Protein AF-E8RPP2-F1 (afdb_monomer_lite)

Foldseek 3Di:
DDDPLPQDDWDPVLLVLLLVLLVQLLCCLVVVDVPLVVNLVSLVVSPPTHAQDGPDCPGLNNQLSVLSNCLSPDPCNNVSSVVSNVSSVVSNVSSVVVVVVVVVVVVVD

Sequence (109 aa):
MSRDHQFHEPTTYEAGQWRELAQLARACATGERKSWRELQRAAIGVGRCRVFGINDRGNVCNLLIQCALDAAQSVAPSRYFDELHRLADEVLKRCEAWAEVRQAQVSRG

Radius of gyration: 14.71 Å; chains: 1; bounding box: 40×20×47 Å

Organism: Asticcacaulis excentricus (strain ATCC 15261 / DSM 4724 / KCTC 12464 / NCIMB 9791 / VKM B-1370 / CB 48) (NCBI:txid573065)

pLDDT: mean 88.93, std 13.8, range [34.66, 98.44]

Structure (mmCIF, N/CA/C/O backbone):
data_AF-E8RPP2-F1
#
_entry.id   AF-E8RPP2-F1
#
loop_
_atom_site.group_PDB
_atom_site.id
_atom_site.type_symbol
_atom_site.label_atom_id
_atom_site.label_alt_id
_atom_site.label_comp_id
_atom_site.label_asym_id
_atom_site.label_entity_id
_atom_site.label_seq_id
_atom_site.pdbx_PDB_ins_code
_atom_site.Cartn_x
_atom_site.Cartn_y
_atom_site.Cartn_z
_atom_site.occupancy
_atom_site.B_iso_or_equiv
_atom_site.auth_seq_id
_atom_site.auth_comp_id
_atom_site.auth_asym_id
_atom_site.auth_atom_id
_atom_site.pdbx_PDB_model_num
ATOM 1 N N . MET A 1 1 ? -8.543 4.680 -32.354 1.00 34.66 1 MET A N 1
ATOM 2 C CA . MET A 1 1 ? -7.738 5.769 -31.761 1.00 34.66 1 MET A CA 1
ATOM 3 C C . MET A 1 1 ? -7.130 5.242 -30.471 1.00 34.66 1 MET A C 1
ATOM 5 O O . MET A 1 1 ? -7.812 5.218 -29.454 1.00 34.66 1 MET A O 1
ATOM 9 N N . SER A 1 2 ? -5.906 4.716 -30.536 1.00 41.28 2 SER A N 1
ATOM 10 C CA . SER A 1 2 ? -5.191 4.211 -29.360 1.00 41.28 2 SER A CA 1
ATOM 11 C C . SER A 1 2 ? -4.702 5.409 -28.557 1.00 41.28 2 SER A C 1
ATOM 13 O O . SER A 1 2 ? -3.822 6.129 -29.011 1.00 41.28 2 SER A O 1
ATOM 15 N N . ARG A 1 3 ? -5.322 5.681 -27.405 1.00 46.19 3 ARG A N 1
ATOM 16 C CA . ARG A 1 3 ? -4.716 6.583 -26.425 1.00 46.19 3 ARG A CA 1
ATOM 17 C C . ARG A 1 3 ? -3.534 5.828 -25.843 1.00 46.19 3 ARG A C 1
ATOM 19 O O . ARG A 1 3 ? -3.736 4.810 -25.183 1.00 46.19 3 ARG A O 1
ATOM 26 N N . ASP A 1 4 ? -2.335 6.302 -26.149 1.00 45.56 4 ASP A N 1
ATOM 27 C CA . ASP A 1 4 ? -1.096 5.893 -25.510 1.00 45.56 4 ASP A CA 1
ATOM 28 C C . ASP A 1 4 ? -1.267 5.996 -23.990 1.00 45.56 4 ASP A C 1
ATOM 30 O O . ASP A 1 4 ? -1.135 7.066 -23.394 1.00 45.56 4 ASP A O 1
ATOM 34 N N . HIS A 1 5 ? -1.600 4.877 -23.346 1.00 48.50 5 HIS A N 1
ATOM 35 C CA . HIS A 1 5 ? -1.384 4.719 -21.918 1.00 48.50 5 HIS A CA 1
ATOM 36 C C . HIS A 1 5 ? 0.131 4.661 -21.754 1.00 48.50 5 HIS A C 1
ATOM 38 O O . HIS A 1 5 ? 0.719 3.585 -21.821 1.00 48.50 5 HIS A O 1
ATOM 44 N N . GLN A 1 6 ? 0.780 5.823 -21.650 1.00 50.59 6 GLN A N 1
ATOM 45 C CA . GLN A 1 6 ? 2.210 5.872 -21.389 1.00 50.59 6 GLN A CA 1
ATOM 46 C C . GLN A 1 6 ? 2.466 5.206 -20.036 1.00 50.59 6 GLN A C 1
ATOM 48 O O . GLN A 1 6 ? 2.199 5.771 -18.975 1.00 50.59 6 GLN A O 1
ATOM 53 N N . PHE A 1 7 ? 2.953 3.970 -20.105 1.00 60.97 7 PHE A N 1
ATOM 54 C CA . PHE A 1 7 ? 3.523 3.247 -18.986 1.00 60.97 7 PHE A CA 1
ATOM 55 C C . PHE A 1 7 ? 4.803 3.964 -18.581 1.00 60.97 7 PHE A C 1
ATOM 57 O O . PHE A 1 7 ? 5.857 3.766 -19.180 1.00 60.97 7 PHE A O 1
ATOM 64 N N . HIS A 1 8 ? 4.710 4.804 -17.560 1.00 70.25 8 HIS A N 1
ATOM 65 C CA . HIS A 1 8 ? 5.897 5.278 -16.872 1.00 70.25 8 HIS A CA 1
ATOM 66 C C . HIS A 1 8 ? 6.062 4.429 -15.627 1.00 70.25 8 HIS A C 1
ATOM 68 O O . HIS A 1 8 ? 5.316 4.586 -14.662 1.00 70.25 8 HIS A O 1
ATOM 74 N N . GLU A 1 9 ? 7.027 3.514 -15.659 1.00 83.62 9 GLU A N 1
ATOM 75 C CA . GLU A 1 9 ? 7.381 2.744 -14.472 1.00 83.62 9 GLU A CA 1
ATOM 76 C C . GLU A 1 9 ? 7.863 3.669 -13.345 1.00 83.62 9 GLU A C 1
ATOM 78 O O . GLU A 1 9 ? 8.446 4.727 -13.630 1.00 83.62 9 GLU A O 1
ATOM 83 N N . PRO A 1 10 ? 7.670 3.282 -12.073 1.00 91.88 10 PRO A N 1
ATOM 84 C CA . PRO A 1 10 ? 8.221 4.015 -10.941 1.00 91.88 10 PRO A CA 1
ATOM 85 C C . PRO A 1 10 ? 9.742 4.194 -11.042 1.00 91.88 10 PRO A C 1
ATOM 87 O O . PRO A 1 10 ? 10.467 3.324 -11.524 1.00 91.88 10 PRO A O 1
ATOM 90 N N . THR A 1 11 ? 10.256 5.328 -10.564 1.00 92.44 11 THR A N 1
ATOM 91 C CA . THR A 1 11 ? 11.677 5.453 -10.198 1.00 92.44 11 THR A CA 1
ATOM 92 C C . THR A 1 11 ? 11.994 4.663 -8.937 1.00 92.44 11 THR A C 1
ATOM 94 O O . THR A 1 11 ? 11.100 4.305 -8.176 1.00 92.44 11 THR A O 1
ATOM 97 N N . THR A 1 12 ? 13.286 4.494 -8.643 1.00 92.88 12 THR A N 1
ATOM 98 C CA . THR A 1 12 ? 13.760 3.955 -7.360 1.00 92.88 12 THR A CA 1
ATOM 99 C C . THR A 1 12 ? 13.182 4.706 -6.162 1.00 92.88 12 THR A C 1
ATOM 101 O O . THR A 1 12 ? 12.784 4.076 -5.187 1.00 92.88 12 THR A O 1
ATOM 104 N N . TYR A 1 13 ? 13.099 6.039 -6.240 1.00 93.75 13 TYR A N 1
ATOM 105 C CA . TYR A 1 13 ? 12.501 6.849 -5.179 1.00 93.75 13 TYR A CA 1
ATOM 106 C C . TYR A 1 13 ? 11.014 6.519 -4.999 1.00 93.75 13 TYR A C 1
ATOM 108 O O . TYR A 1 13 ? 10.584 6.192 -3.899 1.00 93.75 13 TYR A O 1
ATOM 116 N N . GLU A 1 14 ? 10.236 6.526 -6.084 1.00 95.88 14 GLU A N 1
ATOM 117 C CA . GLU A 1 14 ? 8.801 6.215 -6.030 1.00 95.88 14 GLU A CA 1
ATOM 118 C C . GLU A 1 14 ? 8.532 4.774 -5.575 1.00 95.88 14 GLU A C 1
ATOM 120 O O . GLU A 1 14 ? 7.634 4.551 -4.769 1.00 95.88 14 GLU A O 1
ATOM 125 N N . ALA A 1 15 ? 9.329 3.800 -6.024 1.00 95.19 15 ALA A N 1
ATOM 126 C CA . ALA A 1 15 ? 9.242 2.416 -5.559 1.00 95.19 15 ALA A CA 1
ATOM 127 C C . ALA A 1 15 ? 9.539 2.296 -4.052 1.00 95.19 15 ALA A C 1
ATOM 129 O O . ALA A 1 15 ? 8.877 1.531 -3.350 1.00 95.19 15 ALA A O 1
ATOM 130 N N . GLY A 1 16 ? 10.483 3.092 -3.536 1.00 96.50 16 GLY A N 1
ATOM 131 C CA . GLY A 1 16 ? 10.742 3.220 -2.101 1.00 96.50 16 GLY A CA 1
ATOM 132 C C . GLY A 1 16 ? 9.528 3.747 -1.331 1.00 96.50 16 GLY A C 1
ATOM 133 O O . GLY A 1 16 ? 9.122 3.135 -0.345 1.00 96.50 16 GLY A O 1
ATOM 134 N N . GLN A 1 17 ? 8.890 4.810 -1.830 1.00 97.44 17 GLN A N 1
ATOM 135 C CA . GLN A 1 17 ? 7.676 5.372 -1.221 1.00 97.44 17 GLN A CA 1
ATOM 136 C C . GLN A 1 17 ? 6.510 4.364 -1.226 1.00 97.44 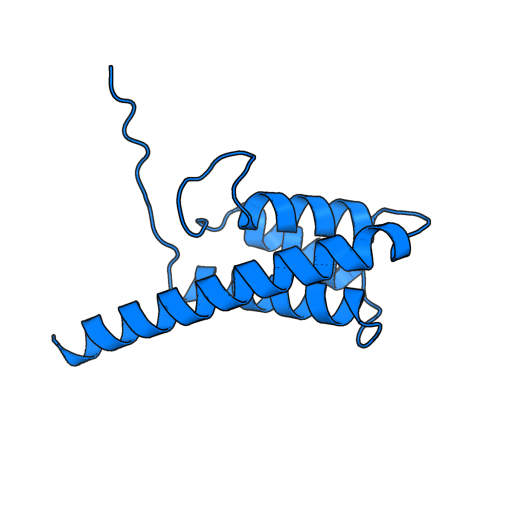17 GLN A C 1
ATOM 138 O O . GLN A 1 17 ? 5.785 4.244 -0.236 1.00 97.44 17 GLN A O 1
ATOM 143 N N . TRP A 1 18 ? 6.344 3.591 -2.306 1.00 97.75 18 TRP A N 1
ATOM 144 C CA . TRP A 1 18 ? 5.341 2.520 -2.367 1.00 97.75 18 TRP A CA 1
ATOM 145 C C . TRP A 1 18 ? 5.606 1.402 -1.367 1.00 97.75 18 TRP A C 1
ATOM 147 O O . TRP A 1 18 ? 4.676 0.933 -0.708 1.00 97.75 18 TRP A O 1
ATOM 157 N N . ARG A 1 19 ? 6.870 0.989 -1.229 1.00 97.81 19 ARG A N 1
ATOM 158 C CA . ARG A 1 19 ? 7.274 -0.009 -0.238 1.00 97.81 19 ARG A CA 1
ATOM 159 C C . ARG A 1 19 ? 6.981 0.473 1.182 1.00 97.81 19 ARG A C 1
ATOM 161 O O . ARG A 1 19 ? 6.434 -0.299 1.964 1.00 97.81 19 ARG A O 1
ATOM 168 N N . GLU A 1 20 ? 7.298 1.727 1.499 1.00 96.88 20 GLU A N 1
ATOM 169 C CA . GLU A 1 20 ? 7.019 2.317 2.813 1.00 96.88 20 GLU A CA 1
ATOM 170 C C . GLU A 1 20 ? 5.518 2.312 3.127 1.00 96.88 20 GLU A C 1
ATOM 172 O O . GLU A 1 20 ? 5.113 1.818 4.182 1.00 96.88 20 GLU A O 1
ATOM 177 N N . LEU A 1 21 ? 4.677 2.785 2.197 1.00 97.75 21 LEU A N 1
ATOM 178 C CA . LEU A 1 21 ? 3.225 2.750 2.378 1.00 97.75 21 LEU A CA 1
ATOM 179 C C . LEU A 1 21 ? 2.726 1.322 2.622 1.00 97.75 21 LEU A C 1
ATOM 181 O O . LEU A 1 21 ? 1.957 1.093 3.554 1.00 97.75 21 LEU A O 1
ATOM 185 N N . ALA A 1 22 ? 3.146 0.364 1.796 1.00 97.88 22 ALA A N 1
ATOM 186 C CA . ALA A 1 22 ? 2.677 -1.011 1.907 1.00 97.88 22 ALA A CA 1
ATOM 187 C C . ALA A 1 22 ? 3.111 -1.661 3.233 1.00 9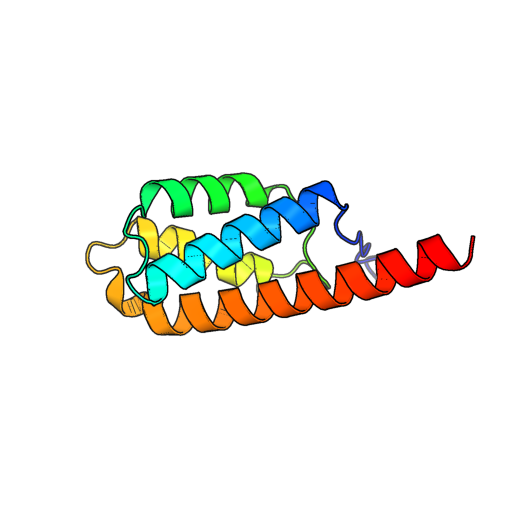7.88 22 ALA A C 1
ATOM 189 O O . ALA A 1 22 ? 2.312 -2.331 3.884 1.00 97.88 22 ALA A O 1
ATOM 190 N N . GLN A 1 23 ? 4.333 -1.399 3.704 1.00 96.94 23 GLN A N 1
ATOM 191 C CA . GLN A 1 23 ? 4.792 -1.862 5.018 1.00 96.94 23 GLN A CA 1
ATOM 192 C C . GLN A 1 23 ? 3.972 -1.256 6.163 1.00 96.94 23 GLN A C 1
ATOM 194 O O . GLN A 1 23 ? 3.580 -1.978 7.080 1.00 96.94 23 GLN A O 1
ATOM 199 N N . LEU A 1 24 ? 3.675 0.047 6.104 1.00 96.31 24 LEU A N 1
ATOM 200 C CA . LEU A 1 24 ? 2.816 0.709 7.088 1.00 96.31 24 LEU A CA 1
ATOM 201 C C . LEU A 1 24 ? 1.400 0.125 7.082 1.00 96.31 24 LEU A C 1
ATOM 203 O O . LEU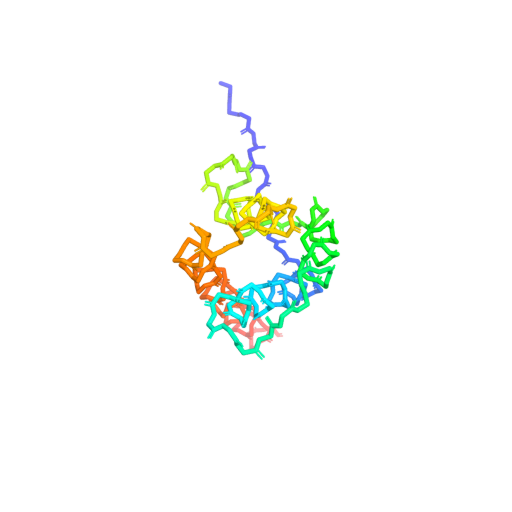 A 1 24 ? 0.865 -0.182 8.145 1.00 96.31 24 LEU A O 1
ATOM 207 N N . ALA A 1 25 ? 0.811 -0.066 5.900 1.00 96.81 25 ALA A N 1
ATOM 208 C CA . ALA A 1 25 ? -0.522 -0.640 5.741 1.00 96.81 25 ALA A CA 1
ATOM 209 C C . ALA A 1 25 ? -0.601 -2.057 6.324 1.00 96.81 25 ALA A C 1
ATOM 211 O O . ALA A 1 25 ? -1.509 -2.352 7.102 1.00 96.81 25 ALA A O 1
ATOM 212 N N . ARG A 1 26 ? 0.392 -2.902 6.022 1.00 96.50 26 ARG A N 1
ATOM 213 C CA . ARG A 1 26 ? 0.503 -4.263 6.557 1.00 96.50 26 ARG A CA 1
ATOM 214 C C . ARG A 1 26 ? 0.638 -4.266 8.079 1.00 96.50 26 ARG A C 1
ATOM 216 O O . ARG A 1 26 ? -0.115 -4.967 8.745 1.00 96.50 26 ARG A O 1
ATOM 223 N N . ALA A 1 27 ? 1.517 -3.433 8.636 1.00 94.38 27 ALA A N 1
ATOM 224 C CA . ALA A 1 27 ? 1.700 -3.327 10.085 1.00 94.38 27 ALA A CA 1
ATOM 225 C C . ALA A 1 27 ? 0.444 -2.802 10.811 1.00 94.38 27 ALA A C 1
ATOM 227 O O . ALA A 1 27 ? 0.159 -3.205 11.940 1.00 94.38 27 ALA A O 1
ATOM 228 N N . CYS A 1 28 ? -0.329 -1.914 10.176 1.00 94.31 28 CYS A N 1
ATOM 229 C CA . CYS A 1 28 ? -1.625 -1.481 10.699 1.00 94.31 28 CYS A CA 1
ATOM 230 C C . CYS A 1 28 ? -2.674 -2.596 10.664 1.00 94.31 28 CYS A C 1
ATOM 232 O O . CYS A 1 28 ? -3.418 -2.752 11.632 1.00 94.31 28 CYS A O 1
ATOM 234 N N . ALA A 1 29 ? -2.707 -3.391 9.593 1.00 93.69 29 ALA A N 1
ATOM 235 C CA . ALA A 1 29 ? -3.631 -4.511 9.451 1.00 93.69 29 ALA A CA 1
ATOM 236 C C . ALA A 1 29 ? -3.339 -5.670 10.422 1.00 93.69 29 ALA A C 1
ATOM 238 O O . ALA A 1 29 ? -4.272 -6.301 10.911 1.00 93.69 29 ALA A O 1
ATOM 239 N N . THR A 1 30 ? -2.068 -5.940 10.742 1.00 90.88 30 THR A N 1
ATOM 240 C CA . THR A 1 30 ? -1.674 -6.999 11.694 1.00 90.88 30 THR A CA 1
ATOM 241 C C . THR A 1 30 ? -1.709 -6.555 13.159 1.00 90.88 30 T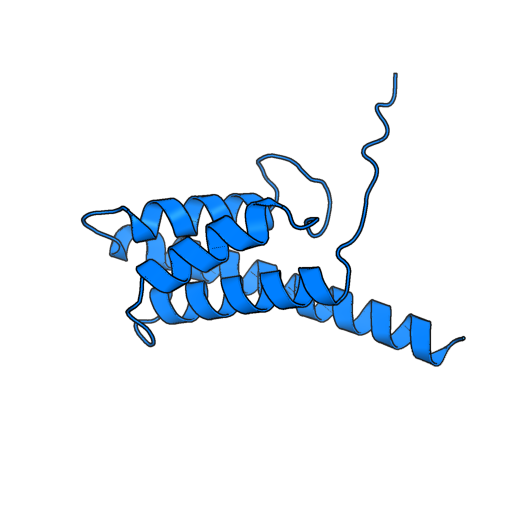HR A C 1
ATOM 243 O O . THR A 1 30 ? -1.525 -7.369 14.060 1.00 90.88 30 THR A O 1
ATOM 246 N N . GLY A 1 31 ? -1.954 -5.268 13.425 1.00 83.38 31 GLY A N 1
ATOM 247 C CA . GLY A 1 31 ? -1.952 -4.702 14.776 1.00 83.38 31 GLY A CA 1
ATOM 248 C C . GLY A 1 31 ? -0.557 -4.412 15.346 1.00 83.38 31 GLY A C 1
ATOM 249 O O . GLY A 1 31 ? -0.462 -3.937 16.479 1.00 83.38 31 GLY A O 1
ATOM 250 N N . GLU A 1 32 ? 0.507 -4.629 14.567 1.00 83.19 32 GLU A N 1
ATOM 251 C CA . GLU A 1 32 ? 1.898 -4.315 14.927 1.00 83.19 32 GLU A CA 1
ATOM 252 C C . GLU A 1 32 ? 2.147 -2.803 15.064 1.00 83.19 32 GLU A C 1
ATOM 254 O O . GLU A 1 32 ? 3.001 -2.378 15.843 1.00 83.19 32 GLU A O 1
ATOM 259 N N . ARG A 1 33 ? 1.388 -1.960 14.346 1.00 72.44 33 ARG A N 1
ATOM 260 C CA . ARG A 1 33 ? 1.522 -0.493 14.383 1.00 72.44 33 ARG A CA 1
ATOM 261 C C . ARG A 1 33 ? 0.157 0.194 14.375 1.00 72.44 33 ARG A C 1
ATOM 263 O O . ARG A 1 33 ? -0.666 -0.059 13.509 1.00 72.44 33 ARG A O 1
ATOM 270 N N . LYS A 1 34 ? -0.092 1.128 15.303 1.00 69.44 34 LYS A N 1
ATOM 271 C CA . LYS A 1 34 ? -1.407 1.805 15.448 1.00 69.44 34 LYS A CA 1
ATOM 272 C C . LYS A 1 34 ? -1.486 3.221 14.868 1.00 69.44 34 LYS A C 1
ATOM 274 O O . LYS A 1 34 ? -2.500 3.895 15.042 1.00 69.44 34 LYS A O 1
ATOM 279 N N . SER A 1 35 ? -0.432 3.716 14.219 1.00 86.62 35 SER A N 1
ATOM 280 C CA . SER A 1 35 ? -0.396 5.110 13.764 1.00 86.62 35 SER A CA 1
ATOM 281 C C . SER A 1 35 ? -1.120 5.302 12.428 1.00 86.62 35 SER A C 1
ATOM 283 O O . SER A 1 35 ? -0.510 5.493 11.378 1.00 86.62 35 SER A O 1
ATOM 285 N N . TRP A 1 36 ? -2.453 5.314 12.479 1.00 91.94 36 TRP A N 1
ATOM 286 C CA . TRP A 1 36 ? -3.325 5.611 11.334 1.00 91.94 36 TRP A CA 1
ATOM 287 C C . TRP A 1 36 ? -3.001 6.955 10.662 1.00 91.94 36 TRP A C 1
ATOM 289 O O . TRP A 1 36 ? -3.159 7.112 9.454 1.00 91.94 36 TRP A O 1
ATOM 299 N N . ARG A 1 37 ? -2.468 7.917 11.426 1.00 94.00 37 ARG A N 1
ATOM 300 C CA . ARG A 1 37 ? -2.009 9.214 10.909 1.00 94.00 37 ARG A CA 1
ATOM 301 C C . ARG A 1 37 ? -0.770 9.095 10.020 1.00 94.00 37 ARG A C 1
ATOM 303 O O . ARG A 1 37 ? -0.660 9.826 9.039 1.00 94.00 37 ARG A O 1
ATOM 310 N N . GLU A 1 38 ? 0.171 8.217 10.364 1.00 94.75 38 GLU A N 1
ATOM 311 C CA . GLU A 1 38 ? 1.337 7.937 9.514 1.00 94.75 38 GLU A CA 1
ATOM 312 C C . GLU A 1 38 ? 0.900 7.247 8.225 1.00 94.75 38 GLU A C 1
ATOM 314 O O . GLU A 1 38 ? 1.305 7.681 7.149 1.00 94.75 38 GLU A O 1
ATOM 319 N N . LEU A 1 39 ? -0.004 6.265 8.326 1.00 95.50 39 LEU A N 1
ATOM 320 C CA . LEU A 1 39 ? -0.588 5.595 7.164 1.00 95.50 39 LEU A CA 1
ATOM 321 C C . LEU A 1 39 ? -1.259 6.599 6.211 1.00 95.50 39 LEU A C 1
ATOM 323 O O . LEU A 1 39 ? -0.988 6.592 5.012 1.00 95.50 39 LEU A O 1
ATOM 327 N N . GLN A 1 40 ? -2.072 7.516 6.745 1.00 96.62 40 GLN A N 1
ATOM 328 C CA . GLN A 1 40 ? -2.723 8.560 5.953 1.00 96.62 40 GLN A CA 1
ATOM 329 C C . GLN A 1 40 ? -1.710 9.477 5.255 1.00 96.62 40 GLN A C 1
ATOM 331 O O . GLN A 1 40 ? -1.865 9.794 4.077 1.00 96.62 40 GLN A O 1
ATOM 336 N N . ARG A 1 41 ? -0.660 9.910 5.964 1.00 96.25 41 ARG A N 1
ATOM 337 C CA . ARG A 1 41 ? 0.388 10.768 5.389 1.00 96.25 41 ARG A CA 1
ATOM 338 C C . ARG A 1 41 ? 1.145 10.061 4.271 1.00 96.25 41 ARG A C 1
ATOM 340 O O . ARG A 1 41 ? 1.362 10.676 3.230 1.00 96.25 41 ARG A O 1
ATOM 347 N N . ALA A 1 42 ? 1.501 8.793 4.467 1.00 96.25 42 ALA A N 1
ATOM 348 C CA . ALA A 1 42 ? 2.152 7.985 3.445 1.00 96.25 42 ALA A CA 1
ATOM 349 C C . ALA A 1 42 ? 1.253 7.837 2.207 1.00 96.25 42 ALA A C 1
ATOM 351 O O . ALA A 1 42 ? 1.712 8.092 1.096 1.00 96.25 42 ALA A O 1
ATOM 352 N N . ALA A 1 43 ? -0.040 7.541 2.398 1.00 97.12 43 ALA A N 1
ATOM 353 C CA . ALA A 1 43 ? -1.018 7.413 1.315 1.00 97.12 43 ALA A CA 1
ATOM 354 C C . ALA A 1 43 ? -1.183 8.711 0.502 1.00 97.12 43 ALA A C 1
ATOM 356 O O . ALA A 1 43 ? -1.205 8.677 -0.726 1.00 97.12 43 ALA A O 1
ATOM 357 N N . ILE A 1 44 ? -1.232 9.870 1.170 1.00 96.69 44 ILE A N 1
ATOM 358 C CA . ILE A 1 44 ? -1.252 11.181 0.497 1.00 96.69 44 ILE A CA 1
ATOM 359 C C . ILE A 1 44 ? 0.063 11.425 -0.254 1.00 96.69 44 ILE A C 1
ATOM 361 O O . ILE A 1 44 ? 0.049 11.913 -1.385 1.00 96.69 44 ILE A O 1
ATOM 365 N N . GLY A 1 45 ? 1.198 11.086 0.364 1.00 94.94 45 GLY A N 1
ATOM 366 C CA . GLY A 1 45 ? 2.529 11.280 -0.208 1.00 94.94 45 GLY A CA 1
ATOM 367 C C . GLY A 1 45 ? 2.740 10.510 -1.512 1.00 94.94 45 GLY A C 1
ATOM 368 O O . GLY A 1 45 ? 3.258 11.078 -2.474 1.00 94.94 45 GLY A O 1
ATOM 369 N N . VAL A 1 46 ? 2.285 9.255 -1.581 1.00 95.12 46 VAL A N 1
ATOM 370 C CA . VAL A 1 46 ? 2.412 8.428 -2.795 1.00 95.12 46 VAL A CA 1
ATOM 371 C C . VAL A 1 46 ? 1.403 8.772 -3.891 1.00 95.12 46 VAL A C 1
ATOM 373 O O . VAL A 1 46 ? 1.570 8.323 -5.018 1.00 95.12 46 VAL A O 1
ATOM 376 N N . GLY A 1 47 ? 0.378 9.592 -3.623 1.00 9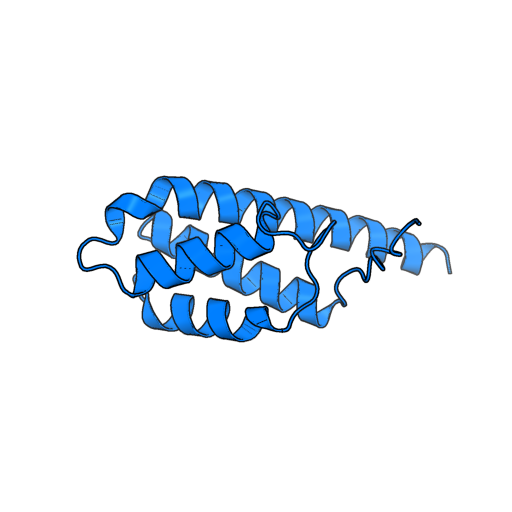0.50 47 GLY A N 1
ATOM 377 C CA . GLY A 1 47 ? -0.652 9.941 -4.614 1.00 90.50 47 GLY A CA 1
ATOM 378 C C . GLY A 1 47 ? -0.130 10.691 -5.849 1.00 90.50 47 GLY A C 1
ATOM 379 O O . GLY A 1 47 ? -0.859 10.866 -6.821 1.00 90.50 47 GLY A O 1
ATOM 380 N N . ARG A 1 48 ? 1.132 11.142 -5.820 1.00 88.88 48 ARG A N 1
ATOM 381 C CA . ARG A 1 48 ? 1.842 11.758 -6.954 1.00 88.88 48 ARG A CA 1
ATOM 382 C C . ARG A 1 48 ? 2.873 10.831 -7.605 1.00 88.88 48 ARG A C 1
ATOM 384 O O . ARG A 1 48 ? 3.474 11.217 -8.603 1.00 88.88 48 ARG A O 1
ATOM 391 N N . CYS A 1 49 ? 3.111 9.654 -7.033 1.00 93.56 49 CYS A N 1
ATOM 392 C CA . CYS A 1 49 ? 4.047 8.674 -7.562 1.00 93.56 49 CYS A CA 1
ATOM 393 C C . CYS A 1 49 ? 3.430 7.938 -8.751 1.00 93.56 49 CYS A C 1
ATOM 395 O O . CYS A 1 49 ? 2.231 7.655 -8.787 1.00 93.56 49 CYS A O 1
ATOM 397 N N . ARG A 1 50 ? 4.273 7.553 -9.707 1.00 93.88 50 ARG A N 1
ATOM 398 C CA . ARG A 1 50 ? 3.913 6.557 -10.721 1.00 93.88 50 ARG A CA 1
ATOM 399 C C . ARG A 1 50 ? 3.543 5.231 -10.069 1.00 93.88 50 ARG A C 1
ATOM 401 O O . ARG A 1 50 ? 4.119 4.869 -9.047 1.00 93.88 50 ARG A O 1
ATOM 408 N N . VAL A 1 51 ? 2.612 4.501 -10.674 1.00 94.00 51 VAL A N 1
ATOM 409 C CA . VAL A 1 51 ? 2.131 3.200 -10.182 1.00 94.00 51 VAL A CA 1
ATOM 410 C C . VAL A 1 51 ? 2.809 2.041 -10.909 1.00 94.00 51 VAL A C 1
ATOM 412 O O . VAL A 1 51 ? 3.306 2.192 -12.024 1.00 94.00 51 VAL A O 1
ATOM 415 N N . PHE A 1 52 ? 2.783 0.855 -10.304 1.00 91.06 52 PHE A N 1
ATOM 416 C CA . PHE A 1 52 ? 3.178 -0.375 -10.988 1.00 91.06 52 PHE A CA 1
ATOM 417 C C . PHE A 1 52 ? 2.060 -0.831 -11.938 1.00 91.06 52 PHE A C 1
ATOM 419 O O . PHE A 1 52 ? 0.987 -1.245 -11.486 1.00 91.06 52 PHE A O 1
ATOM 426 N N . GLY A 1 53 ? 2.310 -0.797 -13.248 1.00 86.94 53 GLY A N 1
ATOM 427 C CA . GLY A 1 53 ? 1.361 -1.223 -14.282 1.00 86.94 53 GLY A CA 1
ATOM 428 C C . GLY A 1 53 ? 0.464 -0.095 -14.813 1.00 86.94 53 GLY A C 1
ATOM 429 O O . GLY A 1 53 ? 0.826 1.077 -14.759 1.00 86.94 53 GLY A O 1
ATOM 430 N N . ILE A 1 54 ? -0.710 -0.452 -15.348 1.00 85.25 54 ILE A N 1
ATOM 431 C CA . ILE A 1 54 ? -1.669 0.506 -15.932 1.00 85.25 54 ILE A CA 1
ATOM 432 C C . ILE A 1 54 ? -2.250 1.392 -14.830 1.00 85.25 54 ILE A C 1
ATOM 434 O O . ILE A 1 54 ? -2.771 0.879 -13.842 1.00 85.25 54 ILE A O 1
ATOM 438 N N . ASN A 1 55 ? -2.199 2.714 -15.006 1.00 85.12 55 ASN A N 1
ATOM 439 C CA . ASN A 1 55 ? -2.796 3.660 -14.066 1.00 85.12 55 ASN A CA 1
ATOM 440 C C . ASN A 1 55 ? -4.304 3.824 -14.310 1.00 85.12 55 ASN A C 1
ATOM 442 O O . ASN A 1 55 ? -4.739 4.740 -15.008 1.00 85.12 55 ASN A O 1
ATOM 446 N N . ASP A 1 56 ? -5.095 2.931 -13.726 1.00 85.31 56 ASP A N 1
ATOM 447 C CA . ASP A 1 56 ? -6.553 3.009 -13.699 1.00 85.31 56 ASP A CA 1
ATOM 448 C C . ASP A 1 56 ? -7.101 2.819 -12.272 1.00 85.31 56 ASP A C 1
ATOM 450 O O . ASP A 1 56 ? -6.355 2.632 -11.309 1.00 85.31 56 ASP A O 1
ATOM 454 N N . ARG A 1 57 ? -8.428 2.871 -12.116 1.00 82.81 57 ARG A N 1
ATOM 455 C CA . ARG A 1 57 ? -9.079 2.703 -10.805 1.00 82.81 57 ARG A CA 1
ATOM 456 C C . ARG A 1 57 ? -8.956 1.288 -10.225 1.00 82.81 57 ARG A C 1
ATOM 458 O O . ARG A 1 57 ? -9.152 1.128 -9.028 1.00 82.81 57 ARG A O 1
ATOM 465 N N . GLY A 1 58 ? -8.675 0.282 -11.053 1.00 89.31 58 GLY A N 1
ATOM 466 C CA . GLY A 1 58 ? -8.470 -1.104 -10.632 1.00 89.31 58 GLY A CA 1
ATOM 467 C C . GLY A 1 58 ? -7.020 -1.412 -10.257 1.00 89.31 58 GLY A C 1
ATOM 468 O O . GLY A 1 58 ? -6.740 -2.491 -9.735 1.00 89.31 58 GLY A O 1
ATOM 469 N N . ASN A 1 59 ? -6.089 -0.484 -10.499 1.00 93.69 59 ASN A N 1
ATOM 470 C CA . ASN A 1 59 ? -4.695 -0.662 -10.138 1.00 93.69 59 ASN A CA 1
ATOM 471 C C . ASN A 1 59 ? -4.539 -0.824 -8.620 1.00 93.69 59 ASN A C 1
ATOM 473 O O . ASN A 1 59 ? -5.020 -0.002 -7.839 1.00 93.69 59 ASN A O 1
ATOM 477 N N . VAL A 1 60 ? -3.798 -1.853 -8.205 1.00 96.25 60 VAL A N 1
ATOM 478 C CA . VAL A 1 60 ? -3.578 -2.172 -6.788 1.00 96.25 60 VAL A CA 1
ATOM 479 C C . VAL A 1 60 ? -2.986 -1.006 -5.988 1.00 96.25 60 VAL A C 1
ATOM 481 O O . VAL A 1 60 ? -3.351 -0.823 -4.833 1.00 96.25 60 VAL A O 1
ATOM 484 N N . CYS A 1 61 ? -2.127 -0.180 -6.589 1.00 96.75 61 CYS A N 1
ATOM 485 C CA . CYS A 1 61 ? -1.552 1.001 -5.949 1.00 96.75 61 CYS A CA 1
ATOM 486 C C . CYS A 1 61 ? -2.640 2.024 -5.599 1.00 96.75 61 CYS A C 1
ATOM 488 O O . CYS A 1 61 ? -2.679 2.540 -4.483 1.00 96.75 61 CYS A O 1
ATOM 490 N N . ASN A 1 62 ? -3.561 2.271 -6.534 1.00 96.19 62 ASN A N 1
ATOM 491 C CA . ASN A 1 62 ? -4.679 3.192 -6.339 1.00 96.19 62 ASN A CA 1
ATOM 492 C C . ASN A 1 62 ? -5.690 2.635 -5.327 1.00 96.19 62 ASN A C 1
ATOM 494 O O . ASN A 1 62 ? -6.162 3.369 -4.459 1.00 96.19 62 ASN A O 1
ATOM 498 N N . LEU A 1 63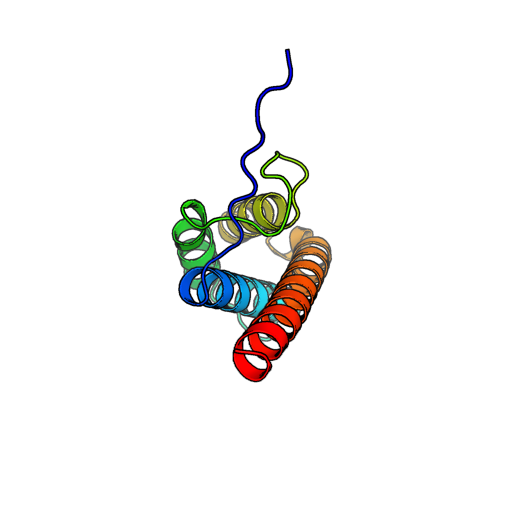 ? -5.966 1.328 -5.388 1.00 97.88 63 LEU A N 1
ATOM 499 C CA . LEU A 1 63 ? -6.804 0.641 -4.404 1.00 97.88 63 LEU A CA 1
ATOM 500 C C . LEU A 1 63 ? -6.190 0.702 -3.000 1.00 97.88 63 LEU A C 1
ATOM 502 O O . LEU A 1 63 ? -6.907 0.964 -2.037 1.00 97.88 63 LEU A O 1
ATOM 506 N N . LEU A 1 64 ? -4.870 0.522 -2.873 1.00 98.31 64 LEU A N 1
ATOM 507 C CA . LEU A 1 64 ? -4.171 0.612 -1.591 1.00 98.31 64 LEU A CA 1
ATOM 508 C C . LEU A 1 64 ? -4.241 2.027 -1.011 1.00 98.31 64 LEU A C 1
ATOM 510 O O . LEU A 1 64 ? -4.529 2.164 0.175 1.00 98.31 64 LEU A O 1
ATOM 514 N N . ILE A 1 65 ? -4.026 3.070 -1.827 1.00 98.00 65 ILE A N 1
ATOM 515 C CA . ILE A 1 65 ? -4.204 4.463 -1.385 1.00 98.00 65 ILE A CA 1
ATOM 516 C C . ILE A 1 65 ? -5.614 4.652 -0.827 1.00 98.00 65 ILE A C 1
ATOM 518 O O . ILE A 1 65 ? -5.765 5.130 0.296 1.00 98.00 65 ILE A O 1
ATOM 522 N N . GLN A 1 66 ? -6.638 4.273 -1.595 1.00 98.06 66 GLN A N 1
ATOM 523 C CA . GLN A 1 66 ? -8.029 4.460 -1.188 1.00 98.06 66 GLN A CA 1
ATOM 524 C C . GLN A 1 66 ? -8.320 3.717 0.121 1.00 98.06 66 GLN A C 1
ATOM 526 O O . GLN A 1 66 ? -8.819 4.315 1.070 1.00 98.06 66 GLN A O 1
ATOM 531 N N . CYS A 1 67 ? -7.933 2.443 0.205 1.00 98.00 67 CYS A N 1
ATOM 532 C CA . CYS A 1 67 ? -8.142 1.618 1.389 1.00 98.00 67 CYS A CA 1
ATOM 533 C C . CYS A 1 67 ? -7.434 2.200 2.626 1.00 98.00 67 CYS A C 1
ATOM 535 O O . CYS A 1 67 ? -8.025 2.277 3.702 1.00 98.00 67 CYS A O 1
ATOM 537 N N . ALA A 1 68 ? -6.196 2.680 2.473 1.00 97.50 68 ALA A N 1
ATOM 538 C CA . ALA A 1 68 ? -5.428 3.318 3.541 1.00 97.50 68 ALA A CA 1
ATOM 539 C C . ALA A 1 68 ? -6.070 4.621 4.034 1.00 97.50 68 ALA A C 1
ATOM 541 O O . ALA A 1 68 ? -6.155 4.850 5.244 1.00 97.50 68 ALA A O 1
ATOM 542 N N . LEU A 1 69 ? -6.544 5.466 3.115 1.00 97.75 69 LEU A N 1
ATOM 543 C CA . LEU A 1 69 ? -7.227 6.714 3.454 1.00 97.75 69 LEU A CA 1
ATOM 544 C C . LEU A 1 69 ? -8.558 6.459 4.161 1.00 97.75 69 LEU A C 1
ATOM 546 O O . LEU A 1 69 ? -8.847 7.134 5.152 1.00 97.75 69 LEU A O 1
ATOM 550 N N . ASP A 1 70 ? -9.329 5.486 3.681 1.00 97.69 70 ASP A N 1
ATOM 551 C CA . ASP A 1 70 ? -10.616 5.110 4.257 1.00 97.69 70 ASP A CA 1
ATOM 552 C C . ASP A 1 70 ? -10.444 4.498 5.650 1.00 97.69 70 ASP A C 1
ATOM 554 O O . ASP A 1 70 ? -11.148 4.875 6.588 1.00 97.69 70 ASP A O 1
ATOM 558 N N . ALA A 1 71 ? -9.470 3.600 5.818 1.00 95.81 71 ALA A N 1
ATOM 559 C CA . ALA A 1 71 ? -9.159 2.996 7.107 1.00 95.81 71 ALA A CA 1
ATOM 560 C C . ALA A 1 71 ? -8.711 4.039 8.135 1.00 95.81 71 ALA A C 1
ATOM 562 O O . ALA A 1 71 ? -9.187 4.021 9.270 1.00 95.81 71 ALA A O 1
ATOM 563 N N . ALA A 1 72 ? -7.853 4.983 7.734 1.00 95.31 72 ALA A N 1
ATOM 564 C CA . ALA A 1 72 ? -7.338 6.017 8.626 1.00 95.31 72 ALA A CA 1
ATOM 565 C C . ALA A 1 72 ? -8.393 7.044 9.072 1.00 95.31 72 ALA A C 1
ATOM 567 O O . ALA A 1 72 ? -8.226 7.671 10.117 1.00 95.31 72 ALA A O 1
ATOM 568 N N . GLN A 1 73 ? -9.464 7.225 8.294 1.00 95.00 73 GLN A N 1
ATOM 569 C CA . GLN A 1 73 ? -10.568 8.146 8.601 1.00 95.00 73 GLN A CA 1
ATOM 570 C C . GLN A 1 73 ? -11.778 7.442 9.234 1.00 95.00 73 GLN A C 1
ATOM 572 O O . GLN A 1 73 ? -12.728 8.097 9.662 1.00 95.00 73 GLN A O 1
ATOM 577 N N . SER A 1 74 ? -11.763 6.111 9.295 1.00 94.50 74 SER A N 1
ATOM 578 C CA . SER A 1 74 ? -12.870 5.314 9.811 1.00 94.50 74 SER A CA 1
ATOM 579 C C . SER A 1 74 ? -12.944 5.342 11.336 1.00 94.50 74 SER A C 1
ATOM 581 O O . SER A 1 74 ? -11.941 5.198 12.031 1.00 94.50 74 SER A O 1
ATOM 583 N N . VAL A 1 75 ? -14.168 5.391 11.868 1.00 93.44 75 VAL A N 1
ATOM 584 C CA . VAL A 1 75 ? -14.451 5.130 13.293 1.00 93.44 75 VAL A CA 1
ATOM 585 C C . VAL A 1 75 ? -14.270 3.653 13.673 1.00 93.44 75 VAL A C 1
ATOM 587 O O . VAL A 1 75 ? -14.136 3.329 14.848 1.00 93.44 75 VAL A O 1
ATOM 590 N N . ALA A 1 76 ? -14.240 2.758 12.680 1.00 92.62 76 ALA A N 1
ATOM 591 C CA . ALA A 1 76 ? -13.981 1.328 12.835 1.00 92.62 76 ALA A CA 1
ATOM 592 C C . ALA A 1 76 ? -12.959 0.854 11.778 1.00 92.62 76 ALA A C 1
ATOM 594 O O . ALA A 1 76 ? -13.355 0.339 10.729 1.00 92.62 76 ALA A O 1
ATOM 595 N N . PRO A 1 77 ? -11.644 1.055 11.994 1.00 91.75 77 PRO A N 1
ATOM 596 C CA . PRO A 1 77 ? -10.605 0.676 11.028 1.00 91.75 77 PRO A CA 1
ATOM 597 C C . PRO A 1 77 ? -10.469 -0.838 10.807 1.00 91.75 77 PRO A C 1
ATOM 599 O O . PRO A 1 77 ? -10.006 -1.264 9.754 1.00 91.75 77 PRO A O 1
ATOM 602 N N . SER A 1 78 ? -10.914 -1.658 11.765 1.00 92.75 78 SER A N 1
ATOM 603 C CA . SER A 1 78 ? -10.824 -3.126 11.704 1.00 92.75 78 SER A CA 1
ATOM 604 C C . SER A 1 78 ? -11.512 -3.744 10.488 1.00 92.75 78 SER A C 1
ATOM 606 O O . SER A 1 78 ? -11.051 -4.764 9.990 1.00 92.75 78 SER A O 1
ATOM 608 N N . ARG A 1 79 ? -12.557 -3.103 9.945 1.00 95.69 79 ARG A N 1
ATOM 609 C CA . ARG A 1 79 ? -13.240 -3.572 8.726 1.00 95.69 79 ARG A CA 1
ATOM 610 C C . ARG A 1 79 ? -12.355 -3.564 7.473 1.00 95.69 79 ARG A C 1
ATOM 612 O O . ARG A 1 79 ? -12.745 -4.131 6.462 1.00 95.69 79 ARG A O 1
ATOM 619 N N . TYR A 1 80 ? -11.210 -2.885 7.527 1.00 96.00 80 TYR A N 1
ATOM 620 C CA . TYR A 1 80 ? -10.275 -2.761 6.413 1.00 96.00 80 TYR A CA 1
ATOM 621 C C . TYR A 1 80 ? -9.061 -3.676 6.540 1.00 96.00 80 TYR A C 1
ATOM 623 O O . TYR A 1 80 ? -8.243 -3.674 5.631 1.00 96.00 80 TYR A O 1
ATOM 631 N N . PHE A 1 81 ? -8.894 -4.419 7.638 1.00 95.25 81 PHE A N 1
ATOM 632 C CA . PHE A 1 81 ? -7.643 -5.140 7.899 1.00 95.25 81 PHE A CA 1
ATOM 633 C C . PHE A 1 81 ? -7.320 -6.158 6.807 1.00 95.25 81 PHE A C 1
ATOM 635 O O . PHE A 1 81 ? -6.216 -6.126 6.270 1.00 95.25 81 PHE A O 1
ATOM 642 N N . ASP A 1 82 ? -8.288 -6.987 6.419 1.00 96.94 82 ASP A N 1
ATOM 643 C CA . ASP A 1 82 ? -8.074 -8.010 5.391 1.00 96.94 82 ASP A CA 1
ATOM 644 C C . ASP A 1 82 ? -7.702 -7.383 4.041 1.00 96.94 82 ASP A C 1
ATOM 646 O O . ASP A 1 82 ? -6.749 -7.805 3.386 1.00 96.94 82 ASP A O 1
ATOM 650 N N . GLU A 1 83 ? -8.413 -6.324 3.649 1.00 97.62 83 GLU A N 1
ATOM 651 C CA . GLU A 1 83 ? -8.185 -5.646 2.373 1.00 97.62 83 GLU A CA 1
ATOM 652 C C . GLU A 1 83 ? -6.869 -4.853 2.372 1.00 97.62 83 GLU A C 1
ATOM 654 O O . GLU A 1 83 ? -6.112 -4.926 1.405 1.00 97.62 83 GLU A O 1
ATOM 659 N N . LEU A 1 84 ? -6.537 -4.167 3.472 1.00 96.50 84 LEU A N 1
ATOM 660 C CA . LEU A 1 84 ? -5.247 -3.497 3.651 1.00 96.50 84 LEU A CA 1
ATOM 661 C C . LEU A 1 84 ? -4.094 -4.487 3.564 1.00 96.50 84 LEU A C 1
ATOM 663 O O . LEU A 1 84 ? -3.125 -4.214 2.861 1.00 96.50 84 LEU A O 1
ATOM 667 N N . HIS A 1 85 ? -4.194 -5.625 4.254 1.00 97.12 85 HIS A N 1
ATOM 668 C CA . HIS A 1 85 ? -3.160 -6.656 4.238 1.00 97.12 85 HIS A CA 1
ATOM 669 C C . HIS A 1 85 ? -2.974 -7.201 2.820 1.00 97.12 85 HIS A C 1
ATOM 671 O O . HIS A 1 85 ? -1.862 -7.202 2.296 1.00 97.12 85 HIS A O 1
ATOM 677 N N . ARG A 1 86 ? -4.073 -7.586 2.161 1.00 98.19 86 ARG A N 1
ATOM 678 C CA . ARG A 1 86 ? -4.059 -8.141 0.804 1.00 98.19 86 ARG A CA 1
ATOM 679 C C . ARG A 1 86 ? -3.448 -7.174 -0.212 1.00 98.19 86 ARG A C 1
ATOM 681 O O . ARG A 1 86 ? -2.604 -7.576 -1.011 1.00 98.19 86 ARG A O 1
ATOM 688 N N . LEU A 1 87 ? -3.874 -5.910 -0.200 1.00 98.44 87 LEU A N 1
ATOM 689 C CA . LEU A 1 87 ? -3.373 -4.880 -1.114 1.00 98.44 87 LEU A CA 1
ATOM 690 C C . LEU A 1 87 ? -1.912 -4.519 -0.819 1.00 98.44 87 LEU A C 1
ATOM 692 O O . LEU A 1 87 ? -1.133 -4.327 -1.752 1.00 98.44 87 LEU A O 1
ATOM 696 N N . ALA A 1 88 ? -1.531 -4.453 0.458 1.00 97.94 88 ALA A N 1
ATOM 697 C CA . ALA A 1 88 ? -0.157 -4.197 0.867 1.00 97.94 88 ALA A CA 1
ATOM 698 C C . ALA A 1 88 ? 0.795 -5.294 0.378 1.00 97.94 88 ALA A C 1
ATOM 700 O O . ALA A 1 88 ? 1.810 -4.980 -0.240 1.00 97.94 88 ALA A O 1
ATOM 701 N N . ASP A 1 89 ? 0.453 -6.566 0.588 1.00 98.12 89 ASP A N 1
ATOM 702 C CA . ASP A 1 89 ? 1.276 -7.695 0.143 1.00 98.12 89 ASP A CA 1
ATOM 703 C C . ASP A 1 89 ? 1.442 -7.715 -1.381 1.00 98.12 89 ASP A C 1
ATOM 705 O O . ASP A 1 89 ? 2.533 -7.970 -1.891 1.00 98.12 89 ASP A O 1
ATOM 709 N N . GLU A 1 90 ? 0.382 -7.410 -2.127 1.00 98.06 90 GLU A N 1
ATOM 710 C CA . GLU A 1 90 ? 0.446 -7.327 -3.586 1.00 98.06 90 GLU A CA 1
ATOM 711 C C . GLU A 1 90 ? 1.345 -6.170 -4.059 1.00 98.06 90 GLU A C 1
ATOM 713 O O . GLU A 1 90 ? 2.145 -6.345 -4.980 1.00 98.06 90 GLU A O 1
ATOM 718 N N . VAL A 1 91 ? 1.283 -4.998 -3.416 1.00 97.75 91 VAL A N 1
ATOM 719 C CA . VAL A 1 91 ? 2.200 -3.885 -3.725 1.00 97.75 91 VAL A CA 1
ATOM 720 C C . VAL A 1 91 ? 3.645 -4.238 -3.364 1.00 97.75 91 VAL A C 1
ATOM 722 O O . VAL A 1 91 ? 4.543 -3.941 -4.150 1.00 97.75 91 VAL A O 1
ATOM 725 N N . LEU A 1 92 ? 3.887 -4.912 -2.236 1.00 97.88 92 LEU A N 1
ATOM 726 C CA . LEU A 1 92 ? 5.229 -5.364 -1.849 1.00 97.88 92 LEU A CA 1
ATOM 727 C C . LEU A 1 92 ? 5.831 -6.315 -2.885 1.00 97.88 92 LEU A C 1
ATOM 729 O O . LEU A 1 92 ? 6.960 -6.088 -3.319 1.00 97.88 92 LEU A O 1
ATOM 733 N N . LYS A 1 93 ? 5.059 -7.300 -3.359 1.00 97.19 93 LYS A N 1
ATOM 734 C CA . LYS A 1 93 ? 5.489 -8.210 -4.435 1.00 97.19 93 LYS A CA 1
ATOM 735 C C . LYS A 1 93 ? 5.865 -7.457 -5.709 1.00 97.19 93 LYS A C 1
ATOM 737 O O . LYS A 1 93 ? 6.851 -7.790 -6.360 1.00 97.19 93 LYS A O 1
ATOM 742 N N . ARG A 1 94 ? 5.111 -6.412 -6.068 1.00 95.50 94 ARG A N 1
ATOM 743 C CA . ARG A 1 94 ? 5.429 -5.570 -7.235 1.00 95.50 94 ARG A CA 1
ATOM 744 C C . ARG A 1 94 ? 6.699 -4.750 -7.031 1.00 95.50 94 ARG A C 1
ATOM 746 O O . ARG A 1 94 ? 7.484 -4.636 -7.969 1.00 95.50 94 ARG A O 1
ATOM 753 N N . CYS A 1 95 ? 6.930 -4.222 -5.828 1.00 95.56 95 CYS A N 1
ATOM 754 C CA . CYS A 1 95 ? 8.185 -3.550 -5.487 1.00 95.56 95 CYS A CA 1
ATOM 755 C C . CYS A 1 95 ? 9.388 -4.498 -5.611 1.00 95.56 95 CYS A C 1
ATOM 757 O O . CYS A 1 95 ? 10.428 -4.091 -6.126 1.00 95.56 95 CYS A O 1
ATOM 759 N N . GLU A 1 96 ? 9.253 -5.743 -5.148 1.00 95.25 96 GLU A N 1
ATOM 760 C CA . GLU A 1 96 ? 10.300 -6.771 -5.235 1.00 95.25 96 GLU A CA 1
ATOM 761 C C . GLU A 1 96 ? 10.597 -7.144 -6.690 1.00 95.25 96 GLU A C 1
ATOM 763 O O . GLU A 1 96 ? 11.737 -7.003 -7.130 1.00 95.25 96 GLU A O 1
ATOM 768 N N . ALA A 1 97 ? 9.568 -7.485 -7.470 1.00 92.81 97 ALA A N 1
ATOM 769 C CA . ALA A 1 97 ? 9.721 -7.803 -8.889 1.00 92.81 97 ALA A CA 1
ATOM 770 C C . ALA A 1 97 ? 10.348 -6.641 -9.683 1.00 92.81 97 ALA A C 1
ATOM 772 O O . ALA A 1 97 ? 11.223 -6.846 -10.526 1.00 92.81 97 ALA A O 1
ATOM 773 N N . TRP A 1 98 ? 9.942 -5.400 -9.395 1.00 92.88 98 TRP A N 1
ATOM 774 C CA . TRP A 1 98 ? 10.535 -4.215 -10.016 1.00 92.88 98 TRP A CA 1
ATOM 775 C C . TRP A 1 98 ? 12.021 -4.058 -9.655 1.00 92.88 98 TRP A C 1
ATOM 777 O O . TRP A 1 98 ? 12.838 -3.756 -10.527 1.00 92.88 98 TRP A O 1
ATOM 787 N N . ALA A 1 99 ? 12.392 -4.292 -8.391 1.00 90.25 99 ALA A N 1
ATOM 788 C CA . ALA A 1 99 ? 13.777 -4.197 -7.935 1.00 90.25 99 ALA A CA 1
ATOM 789 C C . ALA A 1 99 ? 14.679 -5.252 -8.597 1.00 90.25 99 ALA A C 1
ATOM 791 O O . ALA A 1 99 ? 15.788 -4.918 -9.018 1.00 90.25 99 ALA A O 1
ATOM 792 N N . GLU A 1 100 ? 14.194 -6.486 -8.755 1.00 90.19 100 GLU A N 1
ATOM 793 C CA . GLU A 1 100 ? 14.910 -7.569 -9.444 1.00 90.19 100 GLU A CA 1
ATOM 794 C C . GLU A 1 100 ? 15.195 -7.222 -10.911 1.00 90.19 100 GLU A C 1
ATOM 796 O O . GLU A 1 100 ? 16.333 -7.339 -11.376 1.00 90.19 100 GLU A O 1
ATOM 801 N N . VAL A 1 101 ? 14.185 -6.720 -11.634 1.00 86.44 101 VAL A N 1
ATOM 802 C CA . VAL A 1 101 ? 14.340 -6.282 -13.032 1.00 86.44 101 VAL A CA 1
ATOM 803 C C . VAL A 1 101 ? 15.351 -5.140 -13.133 1.00 86.44 101 VAL A C 1
ATOM 805 O O . VAL A 1 101 ? 16.236 -5.168 -13.992 1.00 86.44 101 VAL A O 1
ATOM 808 N N . ARG A 1 102 ? 15.266 -4.153 -12.233 1.00 84.00 102 ARG A N 1
ATOM 809 C CA . ARG A 1 102 ? 16.182 -3.004 -12.199 1.00 84.00 102 ARG A CA 1
ATOM 810 C C . ARG A 1 102 ? 17.625 -3.443 -11.944 1.00 84.00 102 ARG A C 1
ATOM 812 O O . ARG A 1 102 ? 18.535 -2.976 -12.624 1.00 84.00 102 ARG A O 1
ATOM 819 N N . GLN A 1 103 ? 17.840 -4.352 -10.994 1.00 78.81 103 GLN A N 1
ATOM 820 C CA . GLN A 1 103 ? 19.164 -4.883 -10.676 1.00 78.81 103 GLN A CA 1
ATOM 821 C C . GLN A 1 103 ? 19.753 -5.657 -11.864 1.00 78.81 103 GLN A C 1
ATOM 823 O O . GLN A 1 103 ? 20.911 -5.443 -12.218 1.00 78.81 103 GLN A O 1
ATOM 828 N N . ALA A 1 104 ? 18.948 -6.483 -12.538 1.00 81.50 104 ALA A N 1
ATOM 829 C CA . ALA A 1 104 ? 19.377 -7.228 -13.721 1.00 81.50 104 ALA A CA 1
ATOM 830 C C . ALA A 1 104 ? 19.760 -6.320 -14.905 1.00 81.50 104 ALA A C 1
ATOM 832 O O . ALA A 1 104 ? 20.651 -6.670 -15.678 1.00 81.50 104 ALA A O 1
ATOM 833 N N . GLN A 1 105 ? 19.112 -5.161 -15.054 1.00 79.69 105 GLN A N 1
ATOM 834 C CA . GLN A 1 105 ? 19.471 -4.162 -16.068 1.00 79.69 105 GLN A CA 1
ATOM 835 C C . GLN A 1 105 ? 20.804 -3.477 -15.750 1.00 79.69 105 GLN A C 1
ATOM 837 O O . GLN A 1 105 ? 21.622 -3.306 -16.649 1.00 79.69 105 GLN A O 1
ATOM 842 N N . VAL A 1 106 ? 21.045 -3.131 -14.480 1.00 75.75 106 VAL A N 1
ATOM 843 C CA . VAL A 1 106 ? 22.301 -2.497 -14.041 1.00 75.75 106 VAL A CA 1
ATOM 844 C C . VAL A 1 106 ? 23.488 -3.451 -14.167 1.00 75.75 106 VAL A C 1
ATOM 846 O O . VAL A 1 106 ? 24.555 -3.027 -14.578 1.00 75.75 106 VAL A O 1
ATOM 849 N N . SER A 1 107 ? 23.325 -4.742 -13.868 1.00 68.25 107 SER A N 1
ATOM 850 C CA . SER A 1 107 ? 24.416 -5.725 -13.990 1.00 68.25 107 SER A CA 1
ATOM 851 C C . SER A 1 107 ? 24.777 -6.106 -15.435 1.00 68.25 107 SER A C 1
ATOM 853 O O . SER A 1 107 ? 25.732 -6.853 -15.637 1.00 68.25 107 SER A O 1
ATOM 855 N N . ARG A 1 108 ? 24.003 -5.655 -16.431 1.00 63.62 108 ARG A N 1
ATOM 856 C CA . ARG A 1 108 ? 24.219 -5.940 -17.863 1.00 63.62 108 ARG A CA 1
ATOM 857 C C . ARG A 1 108 ? 24.753 -4.745 -18.660 1.00 63.62 108 ARG A C 1
ATOM 859 O O . ARG A 1 108 ? 25.065 -4.936 -19.835 1.00 63.62 108 ARG A O 1
ATOM 866 N N . GLY A 1 109 ? 24.798 -3.553 -18.066 1.00 50.78 109 GLY A N 1
ATOM 867 C CA . GLY A 1 109 ? 25.343 -2.329 -18.667 1.00 50.78 109 GLY A CA 1
ATOM 868 C C . GLY A 1 109 ? 26.705 -1.995 -18.089 1.00 50.78 109 GLY A C 1
ATOM 869 O O . GLY A 1 109 ? 27.543 -1.501 -18.871 1.00 50.78 109 GLY A O 1
#

Secondary structure (DSSP, 8-state):
--------PPPHHHHHHHHHHHHHHHHHHTTS---HHHHHHHHHHHTTSPPSS--STT-HHHHHHHHHHHHHH-S-GGGGHHHHHHHHHHHHHHHHHHHHHHHHHHTT-